Protein AF-L1JAJ1-F1 (afdb_monomer_lite)

Secondary structure (DSSP, 8-state):
------S---GGG-HHHH----GGGEEEEEEEE-SS-EEE-HHHHHHHHTTSBS-TTT-EEEEEEEEEEETTEEEEEEEEEEEBSSTT--EEEEEEEEEEEEE-TTS-EEEEEEEEE-----

pLDDT: mean 81.31, std 17.76, range [33.88, 98.38]

InterPro domains:
  IPR018790 Protein of unknown function DUF2358 [PF10184] (20-112)
  IPR032710 NTF2-like domain superfamily [SSF54427] (22-112)

Radius of gyration: 15.02 Å; chains: 1; bounding box: 35×32×50 Å

Structure (mmCIF, N/CA/C/O backbone):
data_AF-L1JAJ1-F1
#
_entry.id   AF-L1JAJ1-F1
#
loop_
_atom_site.group_PDB
_atom_site.id
_atom_site.type_symbol
_atom_site.label_atom_id
_atom_site.label_alt_id
_atom_site.label_comp_id
_atom_site.label_asym_id
_atom_site.label_entity_id
_atom_site.label_seq_id
_atom_site.pdbx_PDB_ins_code
_atom_site.Cartn_x
_atom_site.Cartn_y
_atom_site.Cartn_z
_atom_site.occupancy
_atom_site.B_iso_or_equiv
_atom_site.auth_seq_id
_atom_site.auth_comp_id
_atom_site.auth_asym_id
_atom_site.auth_atom_id
_atom_site.pdbx_PDB_model_num
ATOM 1 N N . MET A 1 1 ? 12.674 -0.799 29.358 1.00 33.88 1 MET A N 1
ATOM 2 C CA . MET A 1 1 ? 13.208 -1.826 28.440 1.00 33.88 1 MET A CA 1
ATOM 3 C C . MET A 1 1 ? 12.323 -1.791 27.202 1.00 33.88 1 MET A C 1
ATOM 5 O O . MET A 1 1 ? 11.245 -2.361 27.225 1.00 33.88 1 MET A O 1
ATOM 9 N N . VAL A 1 2 ? 12.674 -0.977 26.204 1.00 35.25 2 VAL A N 1
ATOM 10 C CA . VAL A 1 2 ? 11.906 -0.862 24.952 1.00 35.25 2 VAL A CA 1
ATOM 11 C C . VAL A 1 2 ? 12.545 -1.804 23.940 1.00 35.25 2 VAL A C 1
ATOM 13 O O . VAL A 1 2 ? 13.726 -1.673 23.634 1.00 35.25 2 VAL A O 1
ATOM 16 N N . SER A 1 3 ? 11.799 -2.814 23.502 1.00 35.06 3 SER A N 1
ATOM 17 C CA . SER A 1 3 ? 12.250 -3.749 22.476 1.00 35.06 3 SER A CA 1
ATOM 18 C C . SER A 1 3 ? 12.392 -3.002 21.152 1.00 35.06 3 SER A C 1
ATOM 20 O O . SER A 1 3 ? 11.414 -2.449 20.645 1.00 35.06 3 SER A O 1
ATOM 22 N N . ALA A 1 4 ? 13.606 -2.982 20.607 1.00 35.75 4 ALA A N 1
ATOM 23 C CA . ALA A 1 4 ? 13.875 -2.512 19.259 1.00 35.75 4 ALA A CA 1
ATOM 24 C C . ALA A 1 4 ? 13.134 -3.419 18.267 1.00 35.75 4 ALA A C 1
ATOM 26 O O . ALA A 1 4 ? 13.433 -4.608 18.153 1.00 35.75 4 ALA A O 1
ATOM 27 N N . TRP A 1 5 ? 12.139 -2.865 17.581 1.00 39.91 5 TRP A N 1
ATOM 28 C CA . TRP A 1 5 ? 11.556 -3.501 16.408 1.00 39.91 5 TRP A CA 1
ATOM 29 C C . TRP A 1 5 ? 12.615 -3.466 15.305 1.00 39.91 5 TRP A C 1
ATOM 31 O O . TRP A 1 5 ? 13.143 -2.399 14.996 1.00 39.91 5 TRP A O 1
ATOM 41 N N . SER A 1 6 ? 12.971 -4.628 14.757 1.00 39.69 6 SER A N 1
ATOM 42 C CA . SER A 1 6 ? 13.855 -4.692 13.592 1.00 39.69 6 SER A CA 1
ATOM 43 C C . SER A 1 6 ? 13.181 -3.974 12.422 1.00 39.69 6 SER A C 1
ATOM 45 O O . SER A 1 6 ? 12.018 -4.244 12.125 1.00 39.69 6 SER A O 1
ATOM 47 N N . SER A 1 7 ? 13.903 -3.069 11.763 1.00 45.56 7 SER A N 1
ATOM 48 C CA . SER A 1 7 ? 13.448 -2.300 10.596 1.00 45.56 7 SER A CA 1
ATOM 49 C C . SER A 1 7 ? 13.269 -3.145 9.326 1.00 45.56 7 SER A C 1
ATOM 51 O O . SER A 1 7 ? 12.887 -2.621 8.280 1.00 45.56 7 SER A O 1
ATOM 53 N N . ASP A 1 8 ? 13.536 -4.449 9.399 1.00 49.69 8 ASP A N 1
ATOM 54 C CA . ASP A 1 8 ? 13.336 -5.367 8.287 1.00 49.69 8 ASP A CA 1
ATOM 55 C C . ASP A 1 8 ? 11.878 -5.829 8.219 1.00 49.69 8 ASP A C 1
ATOM 57 O O . ASP A 1 8 ? 11.426 -6.702 8.963 1.00 49.69 8 ASP A O 1
ATOM 61 N N . VAL A 1 9 ? 11.136 -5.252 7.272 1.00 52.72 9 VAL A N 1
ATOM 62 C CA . VAL A 1 9 ? 9.821 -5.751 6.864 1.00 52.72 9 VAL A CA 1
ATOM 63 C C . VAL A 1 9 ? 10.025 -7.135 6.228 1.00 52.72 9 VAL A C 1
ATOM 65 O O . VAL A 1 9 ? 10.657 -7.227 5.169 1.00 52.72 9 VAL A O 1
ATOM 68 N N . PRO A 1 10 ? 9.519 -8.233 6.829 1.00 53.88 10 PRO A N 1
ATOM 69 C CA . PRO A 1 10 ? 9.722 -9.570 6.277 1.00 53.88 10 PRO A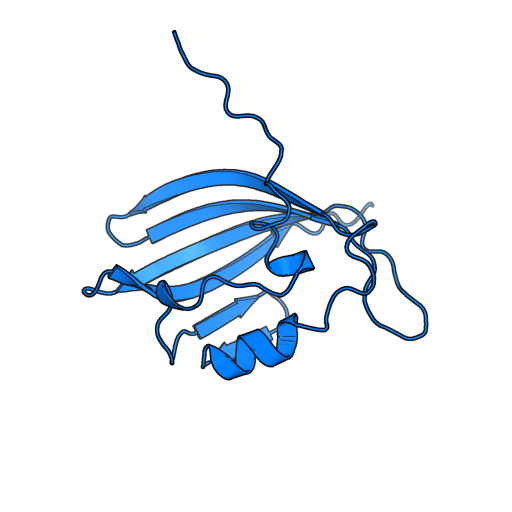 CA 1
ATOM 70 C C . PRO A 1 10 ? 9.150 -9.644 4.856 1.00 53.88 10 PRO A C 1
ATOM 72 O O . PRO A 1 10 ? 8.164 -8.978 4.558 1.00 53.88 10 PRO A O 1
ATOM 75 N N . ALA A 1 11 ? 9.723 -10.473 3.975 1.00 52.25 11 ALA A N 1
ATOM 76 C CA . ALA A 1 11 ? 9.340 -10.542 2.553 1.00 52.25 11 ALA A CA 1
ATOM 77 C C . ALA A 1 11 ? 7.818 -10.698 2.316 1.00 52.25 11 ALA A C 1
ATOM 79 O O . ALA A 1 11 ? 7.273 -10.156 1.359 1.00 52.25 11 ALA A O 1
ATOM 80 N N . ARG A 1 12 ? 7.107 -11.365 3.239 1.00 49.06 12 ARG A N 1
ATOM 81 C CA . ARG A 1 12 ? 5.636 -11.512 3.245 1.00 49.06 12 ARG A CA 1
ATOM 82 C C . ARG A 1 12 ? 4.843 -10.211 3.457 1.00 49.06 12 ARG A C 1
ATOM 84 O O . ARG A 1 12 ? 3.638 -10.206 3.254 1.00 49.06 12 ARG A O 1
ATOM 91 N N . SER A 1 13 ? 5.497 -9.144 3.904 1.00 55.53 13 SER A N 1
ATOM 92 C CA . SER A 1 13 ? 4.910 -7.854 4.284 1.00 55.53 13 SER A CA 1
ATOM 93 C C . SER A 1 13 ? 5.263 -6.732 3.296 1.00 55.53 13 SER A C 1
ATOM 95 O O . SER A 1 13 ? 4.967 -5.571 3.556 1.00 55.53 13 SER A O 1
ATOM 97 N N . GLN A 1 14 ? 5.850 -7.073 2.143 1.00 64.00 14 GLN A N 1
ATOM 98 C CA . GLN A 1 14 ? 6.163 -6.139 1.058 1.00 64.00 14 GLN A CA 1
ATOM 99 C C . GLN A 1 14 ? 5.129 -6.262 -0.069 1.00 64.00 14 GLN A C 1
ATOM 101 O O . GLN A 1 14 ? 5.453 -6.690 -1.176 1.00 64.00 14 GLN A O 1
ATOM 106 N N . TYR A 1 15 ? 3.854 -5.965 0.196 1.00 61.22 15 TYR A N 1
ATOM 107 C CA . TYR A 1 15 ? 2.801 -6.187 -0.808 1.00 61.22 15 TYR A CA 1
ATOM 108 C C . TYR A 1 15 ? 2.963 -5.314 -2.059 1.00 61.22 15 TYR A C 1
ATOM 110 O O . TYR A 1 15 ? 2.587 -5.767 -3.132 1.00 61.22 15 TYR A O 1
ATOM 118 N N . TYR A 1 16 ? 3.566 -4.123 -1.962 1.00 57.75 16 TYR A N 1
ATOM 119 C CA . TYR A 1 16 ? 3.884 -3.333 -3.158 1.00 57.75 16 TYR A CA 1
ATOM 120 C C . TYR A 1 16 ? 4.881 -4.052 -4.073 1.00 57.75 16 TYR A C 1
ATOM 122 O O . TYR A 1 16 ? 4.777 -3.939 -5.284 1.00 57.75 16 TYR A O 1
ATOM 130 N N . VAL A 1 17 ? 5.799 -4.846 -3.511 1.00 59.09 17 VAL A N 1
ATOM 131 C CA . VAL A 1 17 ? 6.800 -5.616 -4.269 1.00 59.09 17 VAL A CA 1
ATOM 132 C C . VAL A 1 17 ? 6.254 -6.975 -4.713 1.00 59.09 17 VAL A C 1
ATOM 134 O O . VAL A 1 17 ? 6.518 -7.438 -5.817 1.00 59.09 17 VAL A O 1
ATOM 137 N N . THR A 1 18 ? 5.495 -7.637 -3.841 1.00 61.81 18 THR A N 1
ATOM 138 C CA . THR A 1 18 ? 5.048 -9.028 -4.030 1.00 61.81 18 THR A CA 1
ATOM 139 C C . THR A 1 18 ? 3.645 -9.150 -4.622 1.00 61.81 18 THR A C 1
ATOM 141 O O . THR A 1 18 ? 3.238 -10.242 -5.011 1.00 61.81 18 THR A O 1
ATOM 144 N N . GLY A 1 19 ? 2.859 -8.072 -4.623 1.00 60.00 19 GLY A N 1
ATOM 145 C CA . GLY A 1 19 ? 1.429 -8.093 -4.936 1.00 60.00 19 GLY A CA 1
ATOM 146 C C . GLY A 1 19 ? 0.576 -8.876 -3.926 1.00 60.00 19 GLY A C 1
ATOM 147 O O . GLY A 1 19 ? -0.626 -9.055 -4.148 1.00 60.00 19 GLY A O 1
ATOM 148 N N . ASN A 1 20 ? 1.163 -9.371 -2.828 1.00 67.06 20 ASN A N 1
ATOM 149 C CA . ASN A 1 20 ? 0.474 -10.210 -1.852 1.00 67.06 20 ASN A CA 1
ATOM 150 C C . ASN A 1 20 ? -0.165 -9.362 -0.748 1.00 67.06 20 ASN A C 1
ATOM 152 O O . ASN A 1 20 ? 0.272 -9.344 0.402 1.00 67.06 20 ASN A O 1
ATOM 156 N N . LEU A 1 21 ? -1.193 -8.616 -1.138 1.00 77.31 21 LEU A N 1
ATOM 157 C CA . LEU A 1 21 ? -2.014 -7.835 -0.225 1.00 77.31 21 LEU A CA 1
ATOM 158 C C . LEU A 1 21 ? -2.860 -8.773 0.648 1.00 77.31 21 LEU A C 1
ATOM 160 O O . LEU A 1 21 ? -3.565 -9.640 0.122 1.00 77.31 21 LEU A O 1
ATOM 164 N N . THR A 1 22 ? -2.847 -8.573 1.968 1.00 82.75 22 THR A N 1
ATOM 165 C CA . THR A 1 22 ? -3.778 -9.250 2.883 1.00 82.75 22 THR A CA 1
ATOM 166 C C . THR A 1 22 ? -5.196 -8.783 2.573 1.00 82.75 22 THR A C 1
ATOM 168 O O . THR A 1 22 ? -5.619 -7.719 2.999 1.00 82.75 22 THR A O 1
ATOM 171 N N . ARG A 1 23 ? -5.938 -9.559 1.786 1.00 86.12 23 ARG A N 1
ATOM 172 C CA . ARG A 1 23 ? -7.237 -9.130 1.239 1.00 86.12 23 ARG A CA 1
ATOM 173 C C . ARG A 1 23 ? -8.316 -8.977 2.306 1.00 86.12 23 ARG A C 1
ATOM 175 O O . ARG A 1 23 ? -9.170 -8.117 2.178 1.00 86.12 23 ARG A O 1
ATOM 182 N N . SER A 1 24 ? -8.249 -9.785 3.361 1.00 91.12 24 SER A N 1
ATOM 183 C CA . SER A 1 24 ? -9.281 -9.882 4.399 1.00 91.12 24 SER A CA 1
ATOM 184 C C . SER A 1 24 ? -9.436 -8.639 5.277 1.00 91.12 24 SER A C 1
ATOM 186 O O . SER A 1 24 ? -10.368 -8.598 6.065 1.00 91.12 24 SER A O 1
ATOM 188 N N . ILE A 1 25 ? -8.523 -7.666 5.189 1.00 93.56 25 ILE A N 1
ATOM 189 C CA . ILE A 1 25 ? -8.618 -6.404 5.944 1.00 93.56 25 ILE A CA 1
ATOM 190 C C . ILE A 1 25 ? -9.218 -5.264 5.112 1.00 93.56 25 ILE A C 1
ATOM 192 O O . ILE A 1 25 ? -9.313 -4.149 5.605 1.00 93.56 25 ILE A O 1
ATOM 196 N N . TYR A 1 26 ? -9.585 -5.513 3.852 1.00 96.62 26 TYR A N 1
ATOM 197 C CA . TYR A 1 26 ? -10.156 -4.519 2.945 1.00 96.62 26 TYR A CA 1
ATOM 198 C C . TYR A 1 26 ? -11.610 -4.847 2.631 1.00 96.62 26 TYR A C 1
ATOM 200 O O . TYR A 1 26 ? -11.966 -6.015 2.475 1.00 96.62 26 TYR A O 1
ATOM 208 N N . ARG A 1 27 ? -12.423 -3.811 2.422 1.00 97.19 27 ARG A N 1
ATOM 209 C CA . ARG A 1 27 ? -13.708 -3.964 1.739 1.00 97.19 27 ARG A CA 1
ATOM 210 C C . ARG A 1 27 ? -13.501 -4.357 0.281 1.00 97.19 27 ARG A C 1
ATOM 212 O O . ARG A 1 27 ? -12.600 -3.850 -0.393 1.00 97.19 27 ARG A O 1
ATOM 219 N N . ASP A 1 28 ? -14.416 -5.159 -0.253 1.00 96.62 28 ASP A N 1
ATOM 220 C CA . ASP A 1 28 ? -14.410 -5.524 -1.673 1.00 96.62 28 ASP A CA 1
ATOM 221 C C . ASP A 1 28 ? -14.531 -4.303 -2.600 1.00 96.62 28 ASP A C 1
ATOM 223 O O . ASP A 1 28 ? -13.939 -4.283 -3.684 1.00 96.62 28 ASP A O 1
ATOM 227 N N . ASP A 1 29 ? -15.249 -3.260 -2.169 1.00 96.88 29 ASP A N 1
ATOM 228 C CA . ASP A 1 29 ? -15.452 -2.006 -2.897 1.00 96.88 29 ASP A CA 1
ATOM 229 C C . ASP A 1 29 ? -14.557 -0.848 -2.420 1.00 96.88 29 ASP A C 1
ATOM 231 O O . ASP A 1 29 ? -14.839 0.306 -2.761 1.00 96.88 29 ASP A O 1
ATOM 235 N N . CYS A 1 30 ? -13.477 -1.157 -1.684 1.00 97.62 30 CYS A N 1
ATOM 236 C CA . CYS A 1 30 ? -12.498 -0.180 -1.203 1.00 97.62 30 CYS A CA 1
ATOM 237 C C . CYS A 1 30 ? -12.026 0.739 -2.338 1.00 97.62 30 CYS A C 1
ATOM 239 O O . CYS A 1 30 ? -11.786 0.297 -3.471 1.00 97.62 30 CYS A O 1
ATOM 241 N N . ARG A 1 31 ? -11.890 2.029 -2.033 1.00 97.62 31 ARG A N 1
ATOM 242 C CA . ARG A 1 31 ? -11.268 3.006 -2.927 1.00 97.62 31 ARG A CA 1
ATOM 243 C C . ARG A 1 31 ? -9.764 3.046 -2.662 1.00 97.62 31 ARG A C 1
ATOM 245 O O . ARG A 1 31 ? -9.337 3.047 -1.514 1.00 97.62 31 ARG A O 1
ATOM 252 N N . PHE A 1 32 ? -8.979 3.079 -3.722 1.00 95.62 32 PHE A N 1
ATOM 253 C CA . PHE A 1 32 ? -7.528 3.175 -3.709 1.00 95.62 32 PHE A CA 1
ATOM 254 C C . PHE A 1 32 ? -7.162 4.405 -4.514 1.00 95.62 32 PHE A C 1
ATOM 256 O O . PHE A 1 32 ? -7.568 4.517 -5.671 1.00 95.62 32 PHE A O 1
ATOM 263 N N . LYS A 1 33 ? -6.443 5.332 -3.904 1.00 94.94 33 LYS A N 1
ATOM 264 C CA . LYS A 1 33 ? -6.030 6.564 -4.551 1.00 94.94 33 LYS A CA 1
ATOM 265 C C . LYS A 1 33 ? -4.547 6.778 -4.316 1.00 94.94 33 LYS A C 1
ATOM 267 O O . LYS A 1 33 ? -4.056 6.577 -3.214 1.00 94.94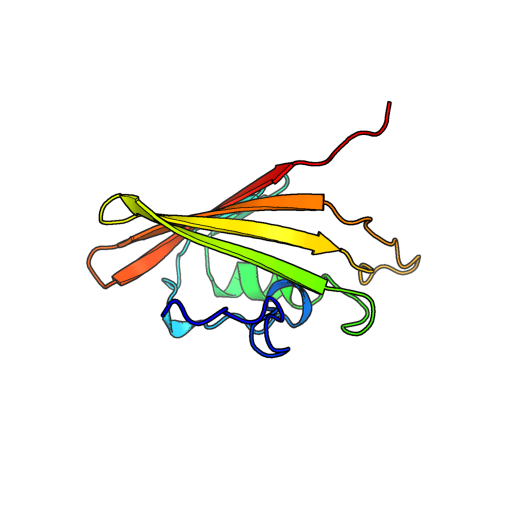 33 LYS A O 1
ATOM 272 N N . ASP A 1 34 ? -3.869 7.202 -5.364 1.00 90.56 34 ASP A N 1
ATOM 273 C CA . ASP A 1 34 ? -2.500 7.688 -5.332 1.00 90.56 34 ASP A CA 1
ATOM 274 C C . ASP A 1 34 ? -2.423 8.974 -6.189 1.00 90.56 34 ASP A C 1
ATOM 276 O O . ASP A 1 34 ? -3.437 9.401 -6.758 1.00 90.56 34 ASP A O 1
ATOM 280 N N . PRO A 1 35 ? -1.266 9.651 -6.294 1.00 88.75 35 PRO A N 1
ATOM 281 C CA . PRO A 1 35 ? -1.151 10.876 -7.092 1.00 88.75 35 PRO A CA 1
ATOM 282 C C . PRO A 1 35 ? -1.464 10.715 -8.592 1.00 88.75 35 PRO A C 1
ATOM 284 O O . PRO A 1 35 ? -1.692 11.707 -9.283 1.00 88.75 35 PRO A O 1
ATOM 287 N N . THR A 1 36 ? -1.452 9.489 -9.108 1.00 84.00 36 THR A N 1
ATOM 288 C CA . THR A 1 36 ? -1.602 9.133 -10.523 1.00 84.00 36 THR A CA 1
ATOM 289 C C . THR A 1 36 ? -2.888 8.362 -10.830 1.00 84.00 36 THR A C 1
ATOM 291 O O . THR A 1 36 ? -3.362 8.418 -11.968 1.00 84.00 36 THR A O 1
ATOM 294 N N . THR A 1 37 ? -3.479 7.664 -9.853 1.00 86.25 37 THR A N 1
ATOM 295 C CA . THR A 1 37 ? -4.675 6.836 -10.057 1.00 86.25 37 THR A CA 1
ATOM 296 C C . THR A 1 37 ? -5.733 6.979 -8.961 1.00 86.25 37 THR A C 1
ATOM 298 O O . THR A 1 37 ? -5.456 7.326 -7.817 1.00 86.25 37 THR A O 1
ATOM 301 N N . ASP A 1 38 ? -6.984 6.693 -9.330 1.00 93.69 38 ASP A N 1
ATOM 302 C CA . ASP A 1 38 ? -8.124 6.577 -8.416 1.00 93.69 38 ASP A CA 1
ATOM 303 C C . ASP A 1 38 ? -8.972 5.379 -8.862 1.00 93.69 38 ASP A C 1
ATOM 305 O O . ASP A 1 38 ? -9.644 5.400 -9.899 1.00 93.69 38 ASP A O 1
ATOM 309 N N . VAL A 1 39 ? -8.863 4.279 -8.124 1.00 93.00 39 VAL A N 1
ATOM 310 C CA . VAL A 1 39 ? -9.437 2.978 -8.461 1.00 93.00 39 VAL A CA 1
ATOM 311 C C . VAL A 1 39 ? -10.396 2.557 -7.363 1.00 93.00 39 VAL A C 1
ATOM 313 O O . VAL A 1 39 ? -10.043 2.505 -6.192 1.00 93.00 39 VAL A O 1
ATOM 316 N N . ARG A 1 40 ? -11.609 2.153 -7.740 1.00 95.50 40 ARG A N 1
ATOM 317 C CA . ARG A 1 40 ? -12.548 1.517 -6.812 1.00 95.50 40 ARG A CA 1
ATOM 318 C C . ARG A 1 40 ? -12.651 0.019 -7.069 1.00 95.50 40 ARG A C 1
ATOM 320 O O . ARG A 1 40 ? -12.873 -0.401 -8.208 1.00 95.50 40 ARG A O 1
ATOM 327 N N . GLY A 1 41 ? -12.533 -0.761 -5.999 1.00 95.25 41 GLY A N 1
ATOM 328 C CA . GLY A 1 41 ? -12.672 -2.212 -5.981 1.00 95.25 41 GLY A CA 1
ATOM 329 C C . GLY A 1 41 ? -11.348 -2.941 -5.753 1.00 95.25 41 GLY A C 1
ATOM 330 O O . GLY A 1 41 ? -10.418 -2.834 -6.557 1.00 95.25 41 GLY A O 1
ATOM 331 N N . LEU A 1 42 ? -11.307 -3.773 -4.711 1.00 92.81 42 LEU A N 1
ATOM 332 C CA . LEU A 1 42 ? -10.130 -4.530 -4.275 1.00 92.81 42 LEU A CA 1
ATOM 333 C C . LEU A 1 42 ? -9.560 -5.415 -5.388 1.00 92.81 42 LEU A C 1
ATOM 335 O O . LEU A 1 42 ? -8.358 -5.416 -5.649 1.00 92.81 42 LEU A O 1
ATOM 339 N N . LYS A 1 43 ? -10.427 -6.128 -6.115 1.00 91.25 43 LYS A N 1
ATOM 340 C CA . LYS A 1 43 ? -10.008 -6.985 -7.235 1.00 91.25 43 LYS A CA 1
ATOM 341 C C . LYS A 1 43 ? -9.326 -6.190 -8.353 1.00 91.25 43 LYS A C 1
ATOM 343 O O . LYS A 1 43 ? -8.357 -6.673 -8.931 1.00 91.25 43 LYS A O 1
ATOM 348 N N . ARG A 1 44 ? -9.829 -4.991 -8.667 1.00 90.12 44 ARG A N 1
ATOM 349 C CA . ARG A 1 44 ? -9.268 -4.132 -9.723 1.00 90.12 44 ARG A CA 1
ATOM 350 C C . ARG A 1 44 ? -7.906 -3.590 -9.313 1.00 90.12 44 ARG A C 1
ATOM 352 O O . ARG A 1 44 ? -6.981 -3.659 -10.114 1.00 90.12 44 ARG A O 1
ATOM 359 N N . TYR A 1 45 ? -7.786 -3.127 -8.071 1.00 89.00 45 TYR A N 1
ATOM 360 C CA . TYR A 1 45 ? -6.517 -2.665 -7.518 1.00 89.00 45 TYR A CA 1
ATOM 361 C C . TYR A 1 45 ? -5.459 -3.774 -7.531 1.00 89.00 45 TYR A C 1
ATOM 363 O O . TYR A 1 45 ? -4.385 -3.591 -8.093 1.00 89.00 45 TYR A O 1
ATOM 371 N N . ILE A 1 46 ? -5.795 -4.966 -7.024 1.00 85.44 46 ILE A N 1
ATOM 372 C CA . ILE A 1 46 ? -4.885 -6.119 -7.006 1.00 85.44 46 ILE A CA 1
ATOM 373 C C . ILE A 1 46 ? -4.371 -6.451 -8.414 1.00 85.44 46 ILE A C 1
ATOM 375 O O . ILE A 1 46 ? -3.171 -6.638 -8.591 1.00 85.44 46 ILE A O 1
ATOM 379 N N . LEU A 1 47 ? -5.247 -6.484 -9.422 1.00 84.31 47 LEU A N 1
ATOM 380 C CA . LEU A 1 47 ? -4.836 -6.744 -10.806 1.00 84.31 47 LEU A CA 1
ATOM 381 C C . LEU A 1 47 ? -3.893 -5.666 -11.361 1.00 84.31 47 LEU A C 1
ATOM 383 O O . LEU A 1 47 ? -3.001 -6.000 -12.141 1.00 84.31 47 LEU A O 1
ATOM 387 N N . ALA A 1 48 ? -4.074 -4.404 -10.960 1.00 80.56 48 ALA A N 1
ATOM 388 C CA . ALA A 1 48 ? -3.209 -3.303 -11.374 1.00 80.56 48 ALA A CA 1
ATOM 389 C C . ALA A 1 48 ? -1.806 -3.403 -10.747 1.00 80.56 48 ALA A C 1
ATOM 391 O O . ALA A 1 48 ? -0.812 -3.218 -11.445 1.00 80.56 48 ALA A O 1
ATOM 392 N N . VAL A 1 49 ? -1.708 -3.753 -9.459 1.00 77.31 49 VAL A N 1
ATOM 393 C CA . VAL A 1 49 ? -0.423 -3.752 -8.731 1.00 77.31 49 VAL A CA 1
ATOM 394 C C . VAL A 1 49 ? 0.356 -5.067 -8.826 1.00 77.31 49 VAL A C 1
ATOM 396 O O . VAL A 1 49 ? 1.581 -5.057 -8.740 1.00 77.31 49 VAL A O 1
ATOM 399 N N . GLN A 1 50 ? -0.309 -6.204 -9.071 1.00 73.50 50 GLN A N 1
ATOM 400 C CA . GLN A 1 50 ? 0.319 -7.539 -9.124 1.00 73.50 50 GLN A CA 1
ATOM 401 C C . GLN A 1 50 ? 1.425 -7.698 -10.178 1.00 73.50 50 GLN A C 1
ATOM 403 O O . GLN A 1 50 ? 2.168 -8.676 -10.141 1.00 73.50 50 GLN A O 1
ATOM 408 N N . ASN A 1 51 ? 1.533 -6.768 -11.126 1.00 68.56 51 ASN A N 1
ATOM 409 C CA . ASN A 1 51 ? 2.528 -6.803 -12.192 1.00 68.56 51 ASN A CA 1
ATOM 410 C C . ASN A 1 51 ? 3.387 -5.539 -12.260 1.00 68.56 51 ASN A C 1
ATOM 412 O O . ASN A 1 51 ? 4.048 -5.340 -13.273 1.00 68.56 51 ASN A O 1
ATOM 416 N N . LEU A 1 52 ? 3.378 -4.684 -11.235 1.00 74.31 52 LEU A N 1
ATOM 417 C CA . LEU A 1 52 ? 4.060 -3.395 -11.314 1.00 74.31 52 LEU A CA 1
ATOM 418 C C . LEU A 1 52 ? 5.591 -3.531 -11.225 1.00 74.31 52 LEU A C 1
ATOM 420 O O . LEU A 1 52 ? 6.301 -2.927 -12.028 1.00 74.31 52 LEU A O 1
ATOM 424 N N . PHE A 1 53 ? 6.104 -4.374 -10.323 1.00 72.88 53 PHE A N 1
ATOM 425 C CA . PHE A 1 53 ? 7.545 -4.576 -10.119 1.00 72.88 53 PHE A CA 1
ATOM 426 C C . PHE A 1 53 ? 8.066 -5.848 -10.801 1.00 72.88 53 PHE A C 1
ATOM 428 O O . PHE A 1 53 ? 7.396 -6.881 -10.849 1.00 72.88 53 PHE A O 1
ATOM 435 N N . ALA A 1 54 ? 9.263 -5.748 -11.386 1.00 65.44 54 ALA A N 1
ATOM 436 C CA . ALA A 1 54 ? 9.879 -6.792 -12.204 1.00 65.44 54 ALA A CA 1
ATOM 437 C C . ALA A 1 54 ? 10.626 -7.842 -11.378 1.00 65.44 54 ALA A C 1
ATOM 439 O O . 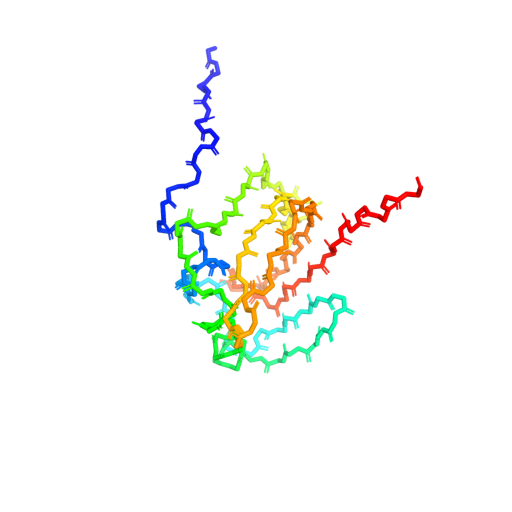ALA A 1 54 ? 10.572 -9.027 -11.708 1.00 65.44 54 ALA A O 1
ATOM 440 N N . ASP A 1 55 ? 11.345 -7.397 -10.345 1.00 66.81 55 ASP A N 1
ATOM 441 C CA . ASP A 1 55 ? 12.232 -8.237 -9.545 1.00 66.81 55 ASP A CA 1
ATOM 442 C C . ASP A 1 55 ? 12.090 -7.902 -8.049 1.00 66.81 55 ASP A C 1
ATOM 444 O O . ASP A 1 55 ? 12.383 -6.770 -7.640 1.00 66.81 55 ASP A O 1
ATOM 448 N N . PRO A 1 56 ? 11.662 -8.865 -7.212 1.00 65.50 56 PRO A N 1
ATOM 449 C CA . PRO A 1 56 ? 11.641 -8.715 -5.761 1.00 65.50 56 PRO A CA 1
ATOM 450 C C . PRO A 1 56 ? 13.023 -8.528 -5.118 1.00 65.50 56 PRO A C 1
ATOM 452 O O . PRO A 1 56 ? 13.085 -8.165 -3.949 1.00 65.50 56 PRO A O 1
ATOM 455 N N . LYS A 1 57 ? 14.124 -8.812 -5.829 1.00 70.00 57 LYS A N 1
ATOM 456 C CA . LYS A 1 57 ? 15.493 -8.609 -5.324 1.00 70.00 57 LYS A CA 1
ATOM 457 C C . LYS A 1 57 ? 15.915 -7.143 -5.331 1.00 70.00 57 LYS A C 1
ATOM 459 O O . LYS A 1 57 ? 16.629 -6.731 -4.422 1.00 70.00 57 LYS A O 1
ATOM 464 N N . ASP A 1 58 ? 15.442 -6.379 -6.314 1.00 75.94 58 ASP A N 1
ATOM 465 C CA . ASP A 1 58 ? 15.824 -4.973 -6.508 1.00 75.94 58 ASP A CA 1
ATOM 466 C C . ASP A 1 58 ? 14.744 -3.997 -6.026 1.00 75.94 58 ASP A C 1
ATOM 468 O O . ASP A 1 58 ? 14.960 -2.787 -5.992 1.00 75.94 58 ASP A O 1
ATOM 472 N N . SER A 1 59 ? 13.573 -4.515 -5.651 1.00 81.94 59 SER A N 1
ATOM 473 C CA . SER A 1 59 ? 12.443 -3.720 -5.175 1.00 81.94 59 SER A CA 1
ATOM 474 C C . SER A 1 59 ? 12.274 -3.897 -3.672 1.00 81.94 59 SER A C 1
ATOM 476 O O . SER A 1 59 ? 12.280 -5.020 -3.170 1.00 81.94 59 SER A O 1
ATOM 478 N N . LYS A 1 60 ? 12.116 -2.791 -2.945 1.00 84.44 60 LYS A N 1
ATOM 479 C CA . LYS A 1 60 ? 12.044 -2.797 -1.482 1.00 84.44 60 LYS A CA 1
ATOM 480 C C . LYS A 1 60 ? 11.050 -1.759 -0.990 1.00 84.44 60 LYS A C 1
ATOM 482 O O . LYS A 1 60 ? 11.106 -0.602 -1.391 1.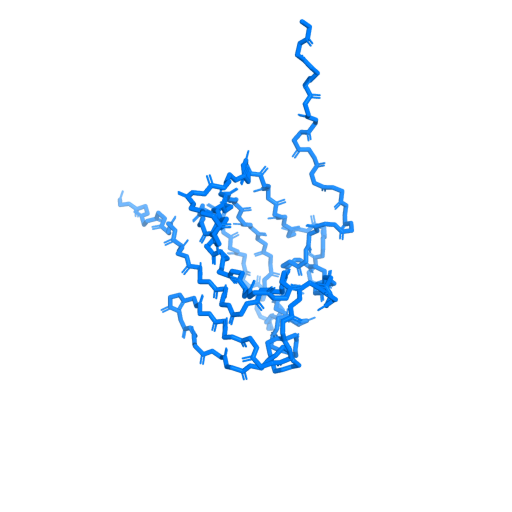00 84.44 60 LYS A O 1
ATOM 487 N N . VAL A 1 61 ? 10.199 -2.179 -0.055 1.00 85.62 61 VAL A N 1
ATOM 488 C CA . VAL A 1 61 ? 9.428 -1.271 0.806 1.00 85.62 61 VAL A CA 1
ATOM 489 C C . VAL A 1 61 ? 10.054 -1.269 2.190 1.00 85.62 61 VAL A C 1
ATOM 491 O O . VAL A 1 61 ? 10.204 -2.328 2.803 1.00 85.62 61 VAL A O 1
ATOM 494 N N . THR A 1 62 ? 10.358 -0.085 2.707 1.00 87.56 62 THR A N 1
ATOM 495 C CA . THR A 1 62 ? 10.732 0.110 4.110 1.00 87.56 62 THR A CA 1
ATOM 496 C C . THR A 1 62 ? 9.582 0.800 4.826 1.00 87.56 62 THR A C 1
ATOM 498 O O . THR A 1 62 ? 9.213 1.913 4.469 1.00 87.56 62 THR A O 1
ATO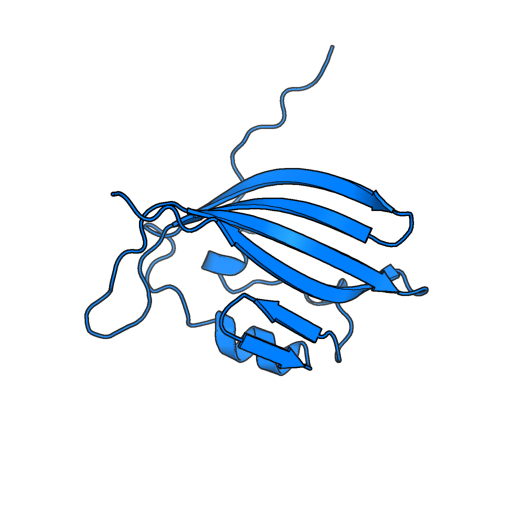M 501 N N . LEU A 1 63 ? 9.002 0.144 5.830 1.00 88.12 63 LEU A N 1
ATOM 502 C CA . LEU A 1 63 ? 7.965 0.734 6.672 1.00 88.12 63 LEU A CA 1
ATOM 503 C C . LEU A 1 63 ? 8.631 1.447 7.850 1.00 88.12 63 LEU A C 1
ATOM 505 O O . LEU A 1 63 ? 9.308 0.810 8.652 1.00 88.12 63 LEU A O 1
ATOM 509 N N . TYR A 1 64 ? 8.428 2.755 7.961 1.00 89.19 64 TYR A N 1
ATOM 510 C CA . TYR A 1 64 ? 9.001 3.560 9.037 1.00 89.19 64 TYR A CA 1
ATOM 511 C C . TYR A 1 64 ? 8.112 3.580 10.275 1.00 89.19 64 TYR A C 1
ATOM 513 O O . TYR A 1 64 ? 8.595 3.455 11.397 1.00 89.19 64 TYR A O 1
ATOM 521 N N . SER A 1 65 ? 6.804 3.755 10.084 1.00 89.56 65 SER A N 1
ATOM 522 C CA . SER A 1 65 ? 5.857 3.827 11.191 1.00 89.56 65 SER A CA 1
ATOM 523 C C . SER A 1 65 ? 4.444 3.487 10.745 1.00 89.56 65 SER A C 1
ATOM 525 O O . SER A 1 65 ? 4.073 3.719 9.595 1.00 89.56 65 SER A O 1
ATOM 527 N N . VAL A 1 66 ? 3.642 3.011 11.694 1.00 92.88 66 VAL A N 1
ATOM 528 C CA . VAL A 1 66 ? 2.186 2.891 11.589 1.00 92.88 66 VAL A CA 1
ATOM 529 C C . VAL A 1 66 ? 1.607 3.518 12.845 1.00 92.88 66 VAL A C 1
ATOM 531 O O . VAL A 1 66 ? 2.012 3.166 13.953 1.00 92.88 66 VAL A O 1
ATOM 534 N N . THR A 1 67 ? 0.720 4.491 12.692 1.00 93.94 67 THR A N 1
ATOM 535 C CA . THR A 1 67 ? 0.223 5.286 13.817 1.00 93.94 67 THR A CA 1
ATOM 536 C C . THR A 1 67 ? -1.266 5.560 13.633 1.00 93.94 67 THR A C 1
ATOM 538 O O . THR A 1 67 ? -1.643 6.093 12.589 1.00 93.94 67 THR A O 1
ATOM 541 N N . PRO A 1 68 ? -2.125 5.213 14.608 1.00 95.69 68 PRO A N 1
ATOM 542 C CA . PRO A 1 68 ? -3.499 5.699 14.633 1.00 95.69 68 PRO A CA 1
ATOM 543 C C . PRO A 1 68 ? -3.484 7.225 14.732 1.00 95.69 68 PRO A C 1
ATOM 545 O O . PRO A 1 68 ? -2.790 7.774 15.589 1.00 95.69 68 PRO A O 1
ATOM 548 N N . ILE A 1 69 ? -4.206 7.904 13.847 1.00 96.69 69 ILE A N 1
ATOM 549 C CA . ILE A 1 69 ? -4.312 9.373 13.857 1.00 96.69 69 ILE A CA 1
ATOM 550 C C . ILE A 1 69 ? -5.710 9.842 14.264 1.00 96.69 69 ILE A C 1
ATOM 552 O O . ILE A 1 69 ? -5.852 10.950 14.769 1.00 96.69 69 ILE A O 1
ATOM 556 N N . GLU A 1 70 ? -6.716 8.983 14.088 1.00 95.44 70 GLU A N 1
ATOM 557 C CA . GLU A 1 70 ? -8.101 9.143 14.539 1.00 95.44 70 GLU A CA 1
ATOM 558 C C . GLU A 1 70 ? -8.673 7.744 14.837 1.00 95.44 70 GLU A C 1
ATOM 560 O O . GLU A 1 70 ? -8.076 6.741 14.433 1.00 95.44 70 GLU A O 1
ATOM 565 N N . ASP A 1 71 ? -9.834 7.659 15.493 1.00 95.00 71 ASP A N 1
ATOM 566 C CA . ASP A 1 71 ? -10.466 6.380 15.869 1.00 95.00 71 ASP A CA 1
ATOM 567 C C . ASP A 1 71 ? -10.650 5.427 14.679 1.00 95.00 71 ASP A C 1
ATOM 569 O O . ASP A 1 71 ? -10.518 4.212 14.817 1.00 95.00 71 ASP A O 1
ATOM 573 N N . ASN A 1 72 ? -10.911 5.983 13.494 1.00 97.12 72 ASN A N 1
ATOM 574 C CA . ASN A 1 72 ? -11.119 5.239 12.261 1.00 97.12 72 ASN A CA 1
ATOM 575 C C . ASN A 1 72 ? -10.030 5.486 11.205 1.00 97.12 72 ASN A C 1
ATOM 577 O O . ASN A 1 72 ? -10.261 5.208 10.027 1.00 97.12 72 ASN A O 1
ATOM 581 N N . LYS A 1 73 ? -8.859 6.024 11.587 1.00 97.75 73 LYS A N 1
ATOM 582 C CA . LYS A 1 73 ? -7.772 6.307 10.636 1.00 97.75 73 LYS A CA 1
ATOM 583 C C . LYS A 1 73 ? -6.398 5.891 11.125 1.00 97.75 73 LYS A C 1
ATOM 585 O O . LYS A 1 73 ? -5.970 6.222 12.231 1.00 97.75 73 LYS A O 1
ATOM 590 N N . ILE A 1 74 ? -5.650 5.264 10.225 1.00 97.38 74 ILE A N 1
ATOM 591 C CA . ILE A 1 74 ? -4.259 4.865 10.441 1.00 97.38 74 ILE A CA 1
ATOM 592 C C . ILE A 1 74 ? -3.382 5.530 9.387 1.00 97.38 74 ILE A C 1
ATOM 594 O O . ILE A 1 74 ? -3.666 5.442 8.196 1.00 97.38 74 ILE A O 1
ATOM 598 N N . LEU A 1 75 ? -2.281 6.140 9.820 1.00 96.19 75 LEU A N 1
ATOM 599 C CA . LEU A 1 75 ? -1.238 6.662 8.947 1.00 96.19 75 LEU A CA 1
ATOM 600 C C . LEU A 1 75 ? -0.033 5.720 8.950 1.00 96.19 75 LEU A C 1
ATOM 602 O O . LEU A 1 75 ? 0.553 5.449 10.000 1.00 96.19 75 LEU A O 1
ATOM 606 N N . ALA A 1 76 ? 0.375 5.267 7.771 1.00 95.06 76 ALA A N 1
ATOM 607 C CA . ALA A 1 76 ? 1.639 4.582 7.553 1.00 95.06 76 ALA A CA 1
ATOM 608 C C . ALA A 1 76 ? 2.629 5.508 6.841 1.00 95.06 76 ALA A C 1
ATOM 610 O O . ALA A 1 76 ? 2.259 6.194 5.891 1.00 95.06 76 ALA A O 1
ATOM 611 N N . LYS A 1 77 ? 3.891 5.502 7.277 1.00 93.19 77 LYS A N 1
ATOM 612 C CA . LYS A 1 77 ? 5.005 6.184 6.600 1.00 93.19 77 LYS A CA 1
ATOM 613 C C . LYS A 1 77 ? 5.969 5.146 6.058 1.00 93.19 77 LYS A C 1
ATOM 615 O O . LYS A 1 77 ? 6.326 4.218 6.786 1.00 93.19 77 LYS A O 1
ATOM 620 N N . TRP A 1 78 ? 6.392 5.301 4.813 1.00 92.75 78 TRP A N 1
ATOM 621 C CA . TRP A 1 78 ? 7.200 4.301 4.127 1.00 92.75 78 TRP A CA 1
ATOM 622 C C . TRP A 1 78 ? 8.167 4.927 3.122 1.00 92.75 78 TRP A C 1
ATOM 624 O O . TRP A 1 78 ? 8.016 6.085 2.748 1.00 92.75 78 TRP A O 1
ATOM 634 N N . SER A 1 79 ? 9.138 4.131 2.676 1.00 91.38 79 SER A N 1
ATOM 635 C CA . SER A 1 79 ? 9.917 4.372 1.462 1.00 91.38 79 SER A CA 1
ATOM 636 C C . SER A 1 79 ? 9.786 3.199 0.504 1.00 91.38 79 SER A C 1
ATOM 638 O O . SER A 1 79 ? 9.726 2.047 0.945 1.00 91.38 79 SER A O 1
ATOM 640 N N . LEU A 1 80 ? 9.721 3.502 -0.790 1.00 88.69 80 LEU A N 1
ATOM 641 C CA . LEU A 1 80 ? 9.663 2.532 -1.873 1.00 88.69 80 LEU A CA 1
ATOM 642 C C . LEU A 1 80 ? 10.797 2.799 -2.861 1.00 88.69 80 LEU A C 1
ATOM 644 O O . LEU A 1 80 ? 11.069 3.938 -3.228 1.00 88.69 80 LEU A O 1
ATOM 648 N N . GLN A 1 81 ? 11.422 1.721 -3.313 1.00 89.06 81 GLN A N 1
ATOM 649 C CA . GLN A 1 81 ? 12.348 1.697 -4.441 1.00 89.06 81 GLN A CA 1
ATOM 650 C C . GLN A 1 81 ? 12.086 0.438 -5.263 1.00 89.06 81 GLN A C 1
ATOM 652 O O . GLN A 1 81 ? 11.579 -0.558 -4.729 1.00 89.06 81 GLN A O 1
ATOM 657 N N . GLY A 1 82 ? 12.476 0.442 -6.536 1.00 88.50 82 GLY A N 1
ATOM 658 C CA . GLY A 1 82 ? 12.491 -0.796 -7.307 1.00 88.50 82 GLY A CA 1
ATOM 659 C C . GLY A 1 82 ? 12.446 -0.651 -8.814 1.00 88.50 82 GLY A C 1
ATOM 660 O O . GLY A 1 82 ? 12.252 0.429 -9.367 1.00 88.50 82 GLY A O 1
ATOM 661 N N . SER A 1 83 ? 12.597 -1.793 -9.478 1.00 85.62 83 SER A N 1
ATOM 662 C CA . SER A 1 83 ? 12.568 -1.909 -10.936 1.00 85.62 83 SER A CA 1
ATOM 663 C C . SER A 1 83 ? 11.156 -2.228 -11.420 1.00 85.62 83 SER A C 1
ATOM 665 O O . SER A 1 83 ? 10.594 -3.265 -11.054 1.00 85.62 83 SER A O 1
ATOM 667 N N . LEU A 1 84 ? 10.586 -1.388 -12.286 1.00 82.88 84 LEU A N 1
ATOM 668 C CA . LEU A 1 84 ? 9.265 -1.647 -12.869 1.00 82.88 84 LEU A CA 1
ATOM 669 C C . LEU A 1 84 ? 9.311 -2.740 -13.944 1.00 82.88 84 LEU A C 1
ATOM 671 O O . LEU A 1 84 ? 10.279 -2.874 -14.697 1.00 82.88 84 LEU A O 1
ATOM 675 N N . LYS A 1 85 ? 8.211 -3.486 -14.082 1.00 78.62 85 LYS A N 1
ATOM 676 C CA . LYS A 1 85 ? 8.015 -4.546 -15.086 1.00 78.62 85 LYS A CA 1
ATOM 677 C C . LYS A 1 85 ? 7.636 -3.981 -16.460 1.00 78.62 85 LYS A C 1
ATOM 679 O O . LYS A 1 85 ? 6.592 -4.300 -17.021 1.00 78.62 85 LYS A O 1
ATOM 684 N N . LEU A 1 86 ? 8.512 -3.145 -17.014 1.00 78.75 86 LEU A N 1
ATOM 685 C CA . LEU A 1 86 ? 8.406 -2.581 -18.366 1.00 78.75 86 LEU A CA 1
ATOM 686 C C . LEU A 1 86 ? 9.571 -3.076 -19.243 1.00 78.75 86 LEU A C 1
ATOM 688 O O . LEU A 1 86 ? 10.606 -3.460 -18.695 1.00 78.75 86 LEU A O 1
ATOM 692 N N . PRO A 1 87 ? 9.454 -3.072 -20.590 1.00 78.25 87 PRO A N 1
ATOM 693 C CA . PRO A 1 87 ? 10.497 -3.603 -21.477 1.00 78.25 87 PRO A CA 1
ATOM 694 C C . PRO A 1 87 ? 11.895 -3.012 -21.240 1.00 78.25 87 PRO A C 1
ATOM 696 O O . PRO A 1 87 ? 12.888 -3.722 -21.360 1.00 78.25 87 PRO A O 1
ATOM 699 N N . TRP A 1 88 ? 11.967 -1.733 -20.859 1.00 82.94 88 TRP A N 1
ATOM 700 C CA . TRP A 1 88 ? 13.214 -1.021 -20.559 1.00 82.94 88 TRP A CA 1
ATOM 701 C C . TRP A 1 88 ? 13.600 -1.023 -19.068 1.00 82.94 88 TRP A C 1
ATOM 703 O O . TRP A 1 88 ? 14.585 -0.386 -18.714 1.00 82.94 88 TRP A O 1
ATOM 713 N N . LYS A 1 89 ? 12.845 -1.728 -18.207 1.00 82.62 89 LYS A N 1
ATOM 714 C CA . LYS A 1 89 ? 13.094 -1.920 -16.762 1.00 82.62 89 LYS A CA 1
ATOM 715 C C . LYS A 1 89 ? 13.562 -0.647 -16.031 1.00 82.62 89 LYS A C 1
ATOM 717 O O . LYS A 1 89 ? 14.669 -0.636 -15.493 1.00 82.62 89 LYS A O 1
ATOM 722 N N . PRO A 1 90 ? 12.765 0.435 -16.022 1.00 85.19 90 PRO A N 1
ATOM 723 C CA . PRO A 1 90 ? 13.177 1.650 -15.337 1.00 85.19 90 PRO A CA 1
ATOM 724 C C . PRO A 1 90 ? 13.299 1.372 -13.835 1.00 85.19 90 PRO A C 1
ATOM 726 O O . PRO A 1 90 ? 12.422 0.733 -13.244 1.00 85.19 90 PRO A O 1
ATOM 729 N N . TYR A 1 91 ? 14.393 1.850 -13.247 1.00 87.06 91 TYR A N 1
ATOM 730 C CA . TYR A 1 91 ? 14.614 1.820 -11.808 1.00 87.06 91 TYR A CA 1
ATOM 731 C C . TYR A 1 91 ? 14.072 3.105 -11.187 1.00 87.06 91 TYR A C 1
ATOM 733 O O . TYR A 1 91 ? 14.335 4.200 -11.685 1.00 87.06 91 TYR A O 1
ATOM 741 N N . ILE A 1 92 ? 13.296 2.956 -10.120 1.00 85.81 92 ILE A N 1
ATOM 742 C CA . ILE A 1 92 ? 12.812 4.061 -9.304 1.00 85.81 92 ILE A CA 1
ATOM 743 C C . ILE A 1 92 ? 13.738 4.172 -8.097 1.00 85.81 92 ILE A C 1
ATOM 745 O O . ILE A 1 92 ? 13.791 3.254 -7.270 1.00 85.81 92 ILE A O 1
ATOM 749 N N . GLU A 1 93 ? 14.452 5.296 -8.015 1.00 89.19 93 GLU A N 1
ATOM 750 C CA . GLU A 1 93 ? 15.237 5.660 -6.836 1.00 89.19 93 GLU A CA 1
ATOM 751 C C . GLU A 1 93 ? 14.343 5.758 -5.590 1.00 89.19 93 GLU A C 1
ATOM 753 O O . GLU A 1 93 ? 13.153 6.067 -5.716 1.00 89.19 93 GLU A O 1
ATOM 758 N N . PRO A 1 94 ? 14.884 5.506 -4.384 1.00 89.56 94 PRO A N 1
ATOM 759 C CA . PRO A 1 94 ? 14.102 5.542 -3.159 1.00 89.56 94 PRO A CA 1
ATOM 760 C C . PRO A 1 94 ? 13.364 6.866 -2.989 1.00 89.56 94 PRO A C 1
ATOM 762 O O . PRO A 1 94 ? 13.971 7.936 -2.935 1.00 89.56 94 PRO A O 1
ATOM 765 N N . TYR A 1 95 ? 12.048 6.780 -2.841 1.00 89.19 95 TYR A N 1
ATOM 766 C CA . TYR A 1 95 ? 11.209 7.915 -2.487 1.00 89.19 95 TYR A CA 1
ATOM 767 C C . TYR A 1 95 ? 10.379 7.584 -1.257 1.00 89.19 95 TYR A C 1
ATOM 769 O O . TYR A 1 95 ? 10.070 6.420 -0.984 1.00 89.19 95 TYR A O 1
ATOM 777 N N . ASP A 1 96 ? 10.050 8.619 -0.495 1.00 93.12 96 ASP A N 1
ATOM 778 C CA . ASP A 1 96 ? 9.223 8.485 0.694 1.00 93.12 96 ASP A CA 1
ATOM 779 C C . ASP A 1 96 ? 7.752 8.688 0.331 1.00 93.12 96 ASP A C 1
ATOM 781 O O . ASP A 1 96 ? 7.399 9.393 -0.616 1.00 93.12 96 ASP A O 1
ATOM 785 N N . GLY A 1 97 ? 6.874 8.103 1.126 1.00 93.62 97 GLY A N 1
ATOM 786 C CA . GLY A 1 97 ? 5.444 8.257 0.971 1.00 93.62 97 GLY A CA 1
ATOM 787 C C . GLY A 1 97 ? 4.699 8.030 2.272 1.00 93.62 97 GLY A C 1
ATOM 788 O O . GLY A 1 97 ? 5.244 7.599 3.296 1.00 93.62 97 GLY A O 1
ATOM 789 N N . THR A 1 98 ? 3.415 8.343 2.222 1.00 94.81 98 THR A N 1
ATOM 790 C CA . THR A 1 98 ? 2.480 8.044 3.296 1.00 94.81 98 THR A CA 1
ATOM 791 C C . THR A 1 98 ? 1.246 7.379 2.737 1.00 94.81 98 THR A C 1
ATOM 793 O O . THR A 1 98 ? 0.760 7.792 1.688 1.00 94.81 98 THR A O 1
ATOM 796 N N . THR A 1 99 ? 0.692 6.429 3.479 1.00 95.69 99 THR A N 1
ATOM 797 C CA . THR A 1 99 ? -0.639 5.888 3.213 1.00 95.69 99 THR A CA 1
ATOM 798 C C . THR A 1 99 ? -1.541 6.199 4.392 1.00 95.69 99 THR A C 1
ATOM 800 O O . THR A 1 99 ? -1.199 5.863 5.526 1.00 95.69 99 THR A O 1
ATOM 803 N N . THR A 1 100 ? -2.694 6.804 4.131 1.00 97.62 100 THR A N 1
ATOM 804 C CA . THR A 1 100 ? -3.773 6.896 5.115 1.00 97.62 100 THR A CA 1
ATOM 805 C C . THR A 1 100 ? -4.806 5.818 4.813 1.00 97.62 100 THR A C 1
ATOM 807 O O . THR A 1 100 ? -5.219 5.643 3.667 1.00 97.62 100 THR A O 1
ATOM 810 N N . TYR A 1 101 ? -5.202 5.081 5.843 1.00 97.69 101 TYR A N 1
ATOM 811 C CA . TYR A 1 101 ? -6.248 4.069 5.784 1.00 97.69 101 TYR A CA 1
ATOM 812 C C . TYR A 1 101 ? -7.445 4.555 6.588 1.00 97.69 101 TYR A C 1
ATOM 814 O O . TYR A 1 101 ? -7.277 4.888 7.761 1.00 97.69 101 TYR A O 1
ATOM 822 N N . TRP A 1 102 ? -8.628 4.561 5.981 1.00 98.38 102 TRP A N 1
ATOM 823 C CA . TRP A 1 102 ? -9.896 4.776 6.673 1.00 98.38 102 TRP A CA 1
ATOM 824 C C . TRP A 1 102 ? -10.558 3.430 6.895 1.00 98.38 102 TRP A C 1
ATOM 826 O O . TRP A 1 102 ? -10.632 2.611 5.975 1.00 98.38 102 TRP A O 1
ATOM 836 N N . ILE A 1 103 ? -11.010 3.222 8.121 1.00 97.94 103 ILE A N 1
ATOM 837 C CA . ILE A 1 103 ? -11.605 1.981 8.587 1.00 97.94 103 ILE A CA 1
ATOM 838 C C . ILE A 1 103 ? -13.104 2.218 8.761 1.00 97.94 103 ILE A C 1
ATOM 840 O O . ILE A 1 103 ? -13.513 3.225 9.340 1.00 97.94 103 ILE A O 1
ATOM 844 N N . ASP A 1 104 ? -13.921 1.308 8.246 1.00 97.38 104 ASP A N 1
ATOM 845 C CA . ASP A 1 104 ? -15.362 1.341 8.446 1.00 97.38 104 ASP A CA 1
ATOM 846 C C . ASP A 1 104 ? -15.763 0.818 9.840 1.00 97.38 104 ASP A C 1
ATOM 848 O O . ASP A 1 104 ? -14.940 0.477 10.693 1.00 97.38 104 ASP A O 1
ATOM 852 N N . ASN A 1 105 ? -17.066 0.762 10.092 1.00 96.69 105 ASN A N 1
ATOM 853 C CA . ASN A 1 105 ? -17.625 0.268 11.348 1.00 96.69 105 ASN A CA 1
ATOM 854 C C . ASN A 1 105 ? -17.493 -1.256 11.543 1.00 96.69 105 ASN A C 1
ATOM 856 O O . ASN A 1 105 ? -17.710 -1.732 12.657 1.00 96.69 105 ASN A O 1
ATOM 860 N N . GLU A 1 106 ? -17.153 -2.012 10.499 1.00 96.50 106 GLU A N 1
ATOM 861 C CA . GLU A 1 106 ? -16.903 -3.458 10.550 1.00 96.50 106 GLU A CA 1
ATOM 862 C C . GLU A 1 106 ? -15.414 -3.775 10.772 1.00 96.50 106 GLU A C 1
ATOM 864 O O . GLU A 1 106 ? -15.036 -4.937 10.936 1.00 96.50 106 GLU A O 1
ATOM 869 N N . GLY A 1 107 ? -14.562 -2.746 10.833 1.00 95.38 107 GLY A N 1
ATOM 870 C CA . GLY A 1 107 ? -13.120 -2.891 11.009 1.00 95.38 107 GLY A CA 1
ATOM 871 C C . GLY A 1 107 ? -12.365 -3.145 9.702 1.00 95.38 107 GLY A C 1
ATOM 872 O O . GLY A 1 107 ? -11.203 -3.557 9.747 1.00 95.38 107 GLY A O 1
ATOM 873 N N . LEU A 1 108 ? -12.99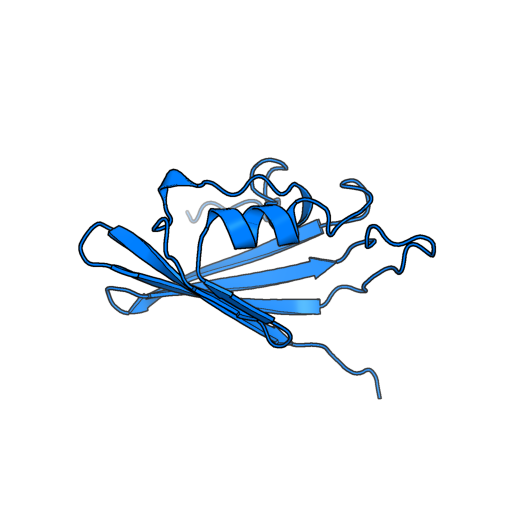5 -2.915 8.547 1.00 97.50 108 LEU A N 1
ATOM 874 C CA . LEU A 1 108 ? -12.403 -3.097 7.225 1.00 97.50 108 LEU A CA 1
ATOM 875 C C . LEU A 1 108 ? -11.929 -1.765 6.642 1.00 97.50 108 LEU A C 1
ATOM 877 O O . LEU A 1 108 ? -12.535 -0.717 6.841 1.00 97.50 108 LEU A O 1
ATOM 881 N N . ILE A 1 109 ? -10.848 -1.803 5.866 1.00 97.88 109 ILE A N 1
ATOM 882 C CA . ILE A 1 109 ? -10.351 -0.631 5.147 1.00 97.88 109 ILE A CA 1
ATOM 883 C C . ILE A 1 109 ? -11.310 -0.317 3.994 1.00 97.88 109 ILE A C 1
ATOM 885 O O . ILE A 1 109 ? -11.465 -1.118 3.065 1.00 97.88 109 ILE A O 1
ATOM 889 N N . GLU A 1 110 ? -11.924 0.864 4.042 1.00 98.06 110 GLU A N 1
ATOM 890 C CA . GLU A 1 110 ? -12.826 1.375 3.003 1.00 98.06 110 GLU A CA 1
ATOM 891 C C . GLU A 1 110 ? -12.148 2.358 2.044 1.00 98.06 110 GLU A C 1
ATOM 893 O O . GLU A 1 110 ? -12.562 2.497 0.886 1.00 98.06 110 GLU A O 1
ATOM 898 N N . PHE A 1 111 ? -11.081 3.014 2.504 1.00 98.12 111 PHE A N 1
ATOM 899 C CA . PHE A 1 111 ? -10.299 3.935 1.695 1.00 98.12 111 PHE A CA 1
ATOM 900 C C . PHE A 1 111 ? -8.810 3.816 2.017 1.00 98.12 111 PHE A C 1
ATOM 902 O O . PHE A 1 111 ? -8.403 3.782 3.177 1.00 98.12 111 PHE A O 1
ATOM 909 N N . HIS A 1 112 ? -8.013 3.754 0.959 1.00 96.94 112 HIS A N 1
ATOM 910 C CA . HIS A 1 112 ? -6.561 3.721 0.963 1.00 96.94 112 HIS A CA 1
ATOM 911 C C . HIS A 1 112 ? -6.088 4.903 0.108 1.00 96.94 112 HIS A C 1
ATOM 913 O O . HIS A 1 112 ? -6.304 4.895 -1.103 1.00 96.94 112 HIS A O 1
ATOM 919 N N . ASP A 1 113 ? -5.465 5.910 0.725 1.00 96.50 113 ASP A N 1
ATOM 920 C CA . ASP A 1 113 ? -4.980 7.120 0.038 1.00 96.50 113 ASP A CA 1
ATOM 921 C C . ASP A 1 113 ? -3.473 7.277 0.231 1.00 96.50 113 ASP A C 1
ATOM 923 O O . ASP A 1 113 ? -2.984 7.379 1.361 1.00 96.50 113 ASP A O 1
ATOM 927 N N . GLU A 1 114 ? -2.738 7.292 -0.872 1.00 94.12 114 GLU A N 1
ATOM 928 C CA . GLU A 1 114 ? -1.296 7.455 -0.909 1.00 94.12 114 GLU A CA 1
ATOM 929 C C . GLU A 1 114 ? -0.902 8.885 -1.279 1.00 94.12 114 GLU A C 1
ATOM 931 O O . GLU A 1 114 ? -1.428 9.507 -2.201 1.00 94.12 114 GLU A O 1
ATOM 936 N N . THR A 1 115 ? 0.110 9.397 -0.589 1.00 92.06 115 THR A N 1
ATOM 937 C CA . THR A 1 115 ? 0.840 10.603 -0.983 1.00 92.06 115 THR A CA 1
ATOM 938 C C . THR A 1 115 ? 2.301 10.243 -1.175 1.00 92.06 115 THR A C 1
ATOM 940 O O . THR A 1 115 ? 2.912 9.646 -0.289 1.00 92.06 115 THR A O 1
ATOM 943 N N . TRP A 1 116 ? 2.866 10.614 -2.321 1.00 87.88 116 TRP A N 1
ATOM 944 C CA . TRP A 1 116 ? 4.271 10.370 -2.634 1.00 87.88 116 TRP A CA 1
ATOM 945 C C . TRP A 1 116 ? 5.064 11.663 -2.472 1.00 87.88 116 TRP A C 1
ATOM 947 O O . TRP A 1 116 ? 4.751 12.683 -3.085 1.00 87.88 116 TRP A O 1
ATOM 957 N N . LEU A 1 117 ? 6.106 11.615 -1.652 1.00 80.88 117 LEU A N 1
ATOM 958 C CA . LEU A 1 117 ? 7.087 12.679 -1.504 1.00 80.88 117 LEU A CA 1
ATOM 959 C C . LEU A 1 117 ? 8.223 12.410 -2.492 1.00 80.88 117 LEU A C 1
ATOM 961 O O . LEU A 1 117 ? 9.314 11.979 -2.118 1.00 80.88 117 LEU A O 1
ATOM 965 N N . VAL A 1 118 ? 7.947 12.637 -3.776 1.00 67.06 118 VAL A N 1
ATOM 966 C CA . VAL A 1 118 ? 8.986 12.565 -4.806 1.00 67.06 118 VAL A CA 1
ATOM 967 C C . VAL A 1 118 ? 9.910 13.762 -4.603 1.00 67.06 118 VAL A C 1
ATOM 969 O O . VAL A 1 118 ? 9.498 14.912 -4.773 1.00 67.06 118 VAL A O 1
ATOM 972 N N . ARG A 1 119 ? 11.156 13.506 -4.200 1.00 58.28 119 ARG A N 1
ATOM 973 C CA . ARG A 1 119 ? 12.191 14.539 -4.219 1.00 58.28 119 ARG A CA 1
ATOM 974 C C . ARG A 1 119 ? 12.576 14.766 -5.675 1.00 58.28 119 ARG A C 1
ATOM 976 O O . ARG A 1 119 ? 12.992 13.838 -6.357 1.00 58.28 119 ARG A O 1
ATOM 983 N N . VAL A 1 120 ? 12.364 15.984 -6.160 1.00 49.28 120 VAL A N 1
ATOM 984 C CA . VAL A 1 120 ? 12.952 16.428 -7.422 1.00 49.28 120 VAL A CA 1
ATOM 985 C C . VAL A 1 120 ? 14.305 17.006 -7.050 1.00 49.28 120 VAL A C 1
ATOM 987 O O . VAL A 1 120 ? 14.363 18.058 -6.412 1.00 49.28 120 VAL A O 1
ATOM 990 N N . ASP A 1 121 ? 15.370 16.286 -7.379 1.00 50.81 121 ASP A N 1
ATOM 991 C CA . ASP A 1 121 ? 16.726 16.795 -7.216 1.00 50.81 121 ASP A CA 1
ATOM 992 C C . ASP A 1 121 ? 16.884 18.012 -8.145 1.00 50.81 121 ASP A C 1
ATOM 994 O O . ASP A 1 121 ? 16.715 17.904 -9.362 1.00 50.81 121 ASP A O 1
ATOM 998 N N . SER A 1 122 ? 17.104 19.186 -7.549 1.00 37.47 122 SER A N 1
ATOM 999 C CA . SER A 1 122 ? 17.345 20.469 -8.227 1.00 37.47 122 SER A CA 1
ATOM 1000 C C . SER A 1 122 ? 18.824 20.714 -8.474 1.00 37.47 122 SER A C 1
ATOM 1002 O O . SER A 1 122 ? 19.590 20.476 -7.510 1.00 37.47 122 SER A O 1
#

Foldseek 3Di:
DDDDDPQDDPLCRPCLLQLNDPLVQADQQAWEEEPVDIDTGPVVVSVVRNQFADDSVFKDKGWDDWDAPDPFKIKTKIWIWGFTNDPVGDTRDIWIKMWMFGADPVSHTRYIYMYTPDDDDD

Sequence (122 aa):
MVSAWSSDVPARSQYYVTGNLTRSIYRDDCRFKDPTTDVRGLKRYILAVQNLFADPKDSKVTLYSVTPIEDNKILAKWSLQGSLKLPWKPYIEPYDGTTTYWIDNEGLIEFHDETWLVRVDS

Organism: Guillardia theta (strain CCMP2712) (NCBI:txid905079)